Protein AF-A0A6A3T5X1-F1 (afdb_monomer_lite)

Sequence (90 aa):
MRRFNNGNWDIQELQGSNGRLMPYNKVEPFSQVTINGMPFDTVHDPDFFLKEAYGPNYMTPKRRMAPGVVTKDLVKEMVKKLTFGAKGGA

Secondary structure (DSSP, 8-state):
-EE-TTSEEE-TT--BTTBTEEEHHHHSS-EEEEETTEEEEE-S-HHHHHHHHH-TTTTSPPPPPPTT---HHHHHHHHHHHHHTTS---

Foldseek 3Di:
DDADPVQWDQQPLFCFPVGRIDHNQQAPPWDWDADPNRIDTGGNNVPVRQCRRPNPCSVPDDDDDDVPDDDPVNVVVVVVVVVVVPPDDD

Structure (mmCIF, N/CA/C/O backbone):
data_AF-A0A6A3T5X1-F1
#
_entry.id   AF-A0A6A3T5X1-F1
#
loop_
_atom_site.group_PDB
_atom_site.id
_atom_site.type_symbol
_atom_site.label_atom_id
_atom_site.label_alt_id
_atom_site.label_comp_id
_atom_site.label_asym_id
_atom_site.label_entity_id
_atom_site.label_seq_id
_atom_site.pdbx_PDB_ins_code
_atom_site.Cartn_x
_atom_site.Cartn_y
_atom_site.Cartn_z
_atom_site.occupancy
_atom_site.B_iso_or_equiv
_atom_site.auth_seq_id
_atom_site.auth_comp_id
_atom_site.auth_asym_id
_atom_site.auth_atom_id
_atom_site.pdbx_PDB_model_num
ATOM 1 N N . MET A 1 1 ? 3.190 6.432 -9.806 1.00 79.69 1 MET A N 1
ATOM 2 C CA . MET A 1 1 ? 4.483 5.862 -9.358 1.00 79.69 1 MET A CA 1
ATOM 3 C C . MET A 1 1 ? 5.446 5.875 -10.537 1.00 79.69 1 MET A C 1
ATOM 5 O O . MET A 1 1 ? 4.974 5.765 -11.664 1.00 79.69 1 MET A O 1
ATOM 9 N N . ARG A 1 2 ? 6.754 6.032 -10.312 1.00 86.19 2 ARG A N 1
ATOM 10 C CA . ARG A 1 2 ? 7.772 6.036 -11.381 1.00 86.19 2 ARG A CA 1
ATOM 11 C C . ARG A 1 2 ? 8.877 5.032 -11.065 1.00 86.19 2 ARG A C 1
ATOM 13 O O . ARG A 1 2 ? 9.413 5.053 -9.967 1.00 86.19 2 ARG A O 1
ATOM 20 N N . ARG A 1 3 ? 9.257 4.197 -12.032 1.00 85.31 3 ARG A N 1
ATOM 21 C CA . ARG A 1 3 ? 10.388 3.270 -11.893 1.00 85.31 3 ARG A CA 1
ATOM 22 C C . ARG A 1 3 ? 11.719 3.959 -12.206 1.00 85.31 3 ARG A C 1
ATOM 24 O O . ARG A 1 3 ? 11.810 4.735 -13.159 1.00 85.31 3 ARG A O 1
ATOM 31 N N . PHE A 1 4 ? 12.751 3.639 -11.433 1.00 84.06 4 PHE A N 1
ATOM 32 C CA . PHE A 1 4 ? 14.141 4.010 -11.688 1.00 84.06 4 PHE A CA 1
ATOM 33 C C . PHE A 1 4 ? 14.949 2.832 -12.251 1.00 84.06 4 PHE A C 1
ATOM 35 O O . PHE A 1 4 ? 14.617 1.661 -12.054 1.00 84.06 4 PHE A O 1
ATOM 42 N N . ASN A 1 5 ? 16.069 3.146 -12.909 1.00 81.81 5 ASN A N 1
ATOM 43 C CA . ASN A 1 5 ? 16.955 2.150 -13.526 1.00 81.81 5 ASN A CA 1
ATOM 44 C C . ASN A 1 5 ? 17.631 1.215 -12.504 1.00 81.81 5 ASN A C 1
ATOM 46 O O . ASN A 1 5 ? 18.104 0.148 -12.877 1.00 81.81 5 ASN A O 1
ATOM 50 N N . ASN A 1 6 ? 17.657 1.587 -11.221 1.00 80.88 6 ASN A N 1
ATOM 51 C CA . ASN A 1 6 ? 18.201 0.776 -10.126 1.00 80.88 6 ASN A CA 1
ATOM 52 C C . ASN A 1 6 ? 17.199 -0.251 -9.562 1.00 80.88 6 ASN A C 1
ATOM 54 O O . ASN A 1 6 ? 17.474 -0.871 -8.540 1.00 80.88 6 ASN A O 1
ATOM 58 N N . GLY A 1 7 ? 16.027 -0.406 -10.188 1.00 82.06 7 GLY A N 1
ATOM 59 C CA . GLY A 1 7 ? 14.980 -1.316 -9.727 1.00 82.06 7 GLY A CA 1
ATOM 60 C C . GLY A 1 7 ? 14.083 -0.739 -8.630 1.00 82.06 7 GLY A C 1
ATOM 61 O O . GLY A 1 7 ? 13.102 -1.375 -8.269 1.00 82.06 7 GLY A O 1
ATOM 62 N N . ASN A 1 8 ? 14.334 0.467 -8.126 1.00 87.12 8 ASN A N 1
ATOM 63 C CA . ASN A 1 8 ? 13.434 1.081 -7.155 1.00 87.12 8 ASN A CA 1
ATOM 64 C C . ASN A 1 8 ? 12.294 1.839 -7.837 1.00 87.12 8 ASN A C 1
ATOM 66 O O . ASN A 1 8 ? 12.412 2.331 -8.961 1.00 87.12 8 ASN A O 1
ATOM 70 N N . TRP A 1 9 ? 11.193 1.962 -7.111 1.00 90.25 9 TRP A N 1
ATOM 71 C CA . TRP A 1 9 ? 10.020 2.732 -7.482 1.00 90.25 9 TRP A CA 1
ATOM 72 C C . TRP A 1 9 ? 9.896 3.964 -6.598 1.00 90.25 9 TRP A C 1
ATOM 74 O O . TRP A 1 9 ? 9.937 3.854 -5.378 1.00 90.25 9 TRP A O 1
ATOM 84 N N . ASP A 1 10 ? 9.713 5.124 -7.219 1.00 87.75 10 ASP A N 1
ATOM 85 C CA . ASP A 1 10 ? 9.277 6.353 -6.566 1.00 87.75 10 ASP A CA 1
ATOM 86 C C . ASP A 1 10 ? 7.753 6.336 -6.422 1.00 87.75 10 ASP A C 1
ATOM 88 O O . ASP A 1 10 ? 6.999 6.392 -7.412 1.00 87.75 10 ASP A O 1
ATOM 92 N N . ILE A 1 11 ? 7.298 6.232 -5.179 1.00 86.44 11 ILE A N 1
ATOM 93 C CA . ILE A 1 11 ? 5.891 6.283 -4.816 1.00 86.44 11 ILE A CA 1
ATOM 94 C C . ILE A 1 11 ? 5.623 7.640 -4.174 1.00 86.44 11 ILE A C 1
ATOM 96 O O . ILE A 1 11 ? 5.989 7.894 -3.031 1.00 86.44 11 ILE A O 1
ATOM 100 N N . GLN A 1 12 ? 4.947 8.510 -4.928 1.00 81.50 12 GLN A N 1
ATOM 101 C CA . GLN A 1 12 ? 4.735 9.907 -4.554 1.00 81.50 12 GLN A CA 1
ATOM 102 C C . GLN A 1 12 ? 4.102 10.061 -3.158 1.00 81.50 12 GLN A C 1
ATOM 104 O O . GLN A 1 12 ? 4.547 10.897 -2.372 1.00 81.50 12 GLN A O 1
ATOM 109 N N . GLU A 1 13 ? 3.125 9.218 -2.834 1.00 78.88 13 GLU A N 1
ATOM 110 C CA . GLU A 1 13 ? 2.385 9.250 -1.566 1.00 78.88 13 GLU A CA 1
ATOM 111 C C . GLU A 1 13 ? 3.077 8.490 -0.416 1.00 78.88 13 GLU A C 1
ATOM 113 O O . GLU A 1 13 ? 2.580 8.489 0.708 1.00 78.88 13 GLU A O 1
ATOM 118 N N . LEU A 1 14 ? 4.217 7.832 -0.663 1.00 83.00 14 LEU A N 1
ATOM 119 C CA . LEU A 1 14 ? 4.924 7.069 0.365 1.00 83.00 14 LEU A CA 1
ATOM 120 C C . LEU A 1 14 ? 5.798 7.988 1.227 1.00 83.00 14 LEU A C 1
ATOM 122 O O . LEU A 1 14 ? 6.652 8.715 0.721 1.00 83.00 14 LEU A O 1
ATOM 126 N N . GLN A 1 15 ? 5.624 7.891 2.543 1.00 79.44 15 GLN A N 1
ATOM 127 C CA . GLN A 1 15 ? 6.518 8.466 3.552 1.00 79.44 15 GLN A CA 1
ATOM 128 C C . GLN A 1 15 ? 7.067 7.342 4.437 1.00 79.44 15 GLN A C 1
ATOM 130 O O . GLN A 1 15 ? 6.739 7.249 5.61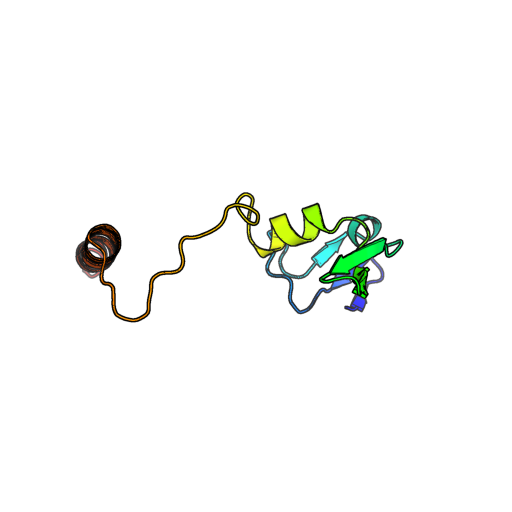6 1.00 79.44 15 GLN A O 1
ATOM 135 N N . GLY A 1 16 ? 7.839 6.440 3.829 1.00 79.81 16 GLY A N 1
ATOM 136 C CA . GLY A 1 16 ? 8.413 5.276 4.499 1.00 79.81 16 GLY A CA 1
ATOM 137 C C . GLY A 1 16 ? 9.779 5.543 5.125 1.00 79.81 16 GLY A C 1
ATOM 138 O O . GLY A 1 16 ? 10.345 6.634 5.018 1.00 79.81 16 GLY A O 1
ATOM 139 N N . SER A 1 17 ? 10.352 4.502 5.727 1.00 80.50 17 SER A N 1
ATOM 140 C CA . SER A 1 17 ? 11.692 4.541 6.329 1.00 80.50 17 SER A CA 1
ATOM 141 C C . SER A 1 17 ? 12.790 4.913 5.321 1.00 80.50 17 SER A C 1
ATOM 143 O O . SER A 1 17 ? 13.759 5.581 5.673 1.00 80.50 17 SER A O 1
ATOM 145 N N . ASN A 1 18 ? 12.588 4.561 4.047 1.00 77.56 18 ASN A N 1
ATOM 146 C CA . ASN A 1 18 ? 13.463 4.894 2.918 1.00 77.56 18 ASN A CA 1
ATOM 147 C C . ASN A 1 18 ? 12.926 6.068 2.070 1.00 77.56 18 ASN A C 1
ATOM 149 O O . ASN A 1 18 ? 13.188 6.162 0.866 1.00 77.56 18 ASN A O 1
ATOM 153 N N . GLY A 1 19 ? 12.132 6.955 2.674 1.00 84.00 19 GLY A N 1
ATOM 154 C CA . GLY A 1 19 ? 11.463 8.046 1.974 1.00 84.00 19 GLY A CA 1
ATOM 155 C C . GLY A 1 19 ? 10.383 7.524 1.027 1.00 84.00 19 GLY A C 1
ATOM 156 O O . GLY A 1 19 ? 9.502 6.769 1.432 1.00 84.00 19 GLY A O 1
ATOM 157 N N . ARG A 1 20 ? 10.449 7.929 -0.244 1.00 85.69 20 ARG A N 1
ATOM 158 C CA . ARG A 1 20 ? 9.464 7.565 -1.281 1.00 85.69 20 ARG A CA 1
ATOM 159 C C . ARG A 1 20 ? 9.813 6.291 -2.045 1.00 85.69 20 ARG A C 1
ATOM 161 O O . ARG A 1 20 ? 9.095 5.909 -2.966 1.00 85.69 20 ARG A O 1
ATOM 168 N N . LEU A 1 21 ? 10.949 5.675 -1.724 1.00 89.25 21 LEU A N 1
ATOM 169 C CA . LEU A 1 21 ? 11.506 4.592 -2.518 1.00 89.25 21 LEU A CA 1
ATOM 170 C C . LEU A 1 21 ? 11.010 3.234 -2.035 1.00 89.25 21 LEU A C 1
ATOM 172 O O . LEU A 1 21 ? 11.127 2.897 -0.858 1.00 89.25 21 LEU A O 1
ATOM 176 N N . MET A 1 22 ? 10.528 2.431 -2.979 1.00 88.50 22 MET A N 1
ATOM 177 C CA . MET A 1 22 ? 10.119 1.052 -2.753 1.00 88.50 22 MET A CA 1
ATOM 178 C C . MET A 1 22 ? 10.917 0.081 -3.637 1.00 88.50 22 MET A C 1
ATOM 180 O O . MET A 1 22 ? 11.123 0.370 -4.818 1.00 88.50 22 MET A O 1
ATOM 184 N N . PRO A 1 23 ? 11.342 -1.083 -3.115 1.00 90.25 23 PRO A N 1
ATOM 185 C CA . PRO A 1 23 ? 11.975 -2.120 -3.925 1.00 90.25 23 PRO A CA 1
ATOM 186 C C . PRO A 1 23 ? 11.050 -2.672 -5.017 1.00 90.25 23 PRO A C 1
ATOM 188 O O . PRO A 1 23 ? 9.852 -2.846 -4.794 1.00 90.25 23 PRO A O 1
ATOM 191 N N . TYR A 1 24 ? 11.618 -3.029 -6.173 1.00 90.56 24 TYR A N 1
ATOM 192 C CA . TYR A 1 24 ? 10.906 -3.651 -7.300 1.00 90.56 24 TYR A CA 1
ATOM 193 C C . TYR A 1 24 ? 9.941 -4.763 -6.877 1.00 90.56 24 TYR A C 1
ATOM 195 O O . TYR A 1 24 ? 8.760 -4.714 -7.198 1.00 90.56 24 TYR A O 1
ATOM 203 N N . ASN A 1 25 ? 10.445 -5.742 -6.122 1.00 91.44 25 ASN A N 1
ATOM 204 C CA . ASN A 1 25 ? 9.718 -6.950 -5.726 1.00 91.44 25 ASN A CA 1
ATOM 205 C C . ASN A 1 25 ? 8.598 -6.693 -4.708 1.00 91.44 25 ASN A C 1
ATOM 207 O O . ASN A 1 25 ? 7.920 -7.628 -4.298 1.00 91.44 25 ASN A O 1
ATOM 211 N N . LYS A 1 26 ? 8.443 -5.450 -4.247 1.00 92.94 26 LYS A N 1
ATOM 212 C CA . LYS A 1 26 ? 7.324 -5.015 -3.411 1.00 92.94 26 LYS A CA 1
ATOM 213 C C . LYS A 1 26 ? 6.245 -4.310 -4.222 1.00 92.94 26 LYS A C 1
ATOM 215 O O . LYS A 1 26 ? 5.122 -4.234 -3.744 1.00 92.94 26 LYS A O 1
ATOM 220 N N . VAL A 1 27 ? 6.560 -3.866 -5.442 1.00 91.44 27 VAL A N 1
ATOM 221 C CA . VAL A 1 27 ? 5.632 -3.202 -6.369 1.00 91.44 27 VAL A CA 1
ATOM 222 C C . VAL A 1 27 ? 5.141 -4.154 -7.450 1.00 91.44 27 VAL A C 1
ATOM 224 O O . VAL A 1 27 ? 3.938 -4.224 -7.674 1.00 91.44 27 VAL A O 1
ATOM 227 N N . GLU A 1 28 ? 6.048 -4.901 -8.079 1.00 91.88 28 GLU A N 1
ATOM 228 C CA . GLU A 1 28 ? 5.747 -5.800 -9.191 1.00 91.88 28 GLU A CA 1
ATOM 229 C C . GLU A 1 28 ? 5.990 -7.281 -8.826 1.00 91.88 28 GLU A C 1
ATOM 231 O O . GLU A 1 28 ? 6.944 -7.584 -8.101 1.00 91.88 28 GLU A O 1
ATOM 236 N N . PRO A 1 29 ? 5.180 -8.215 -9.365 1.00 93.19 29 PRO A N 1
ATOM 237 C CA . PRO A 1 29 ? 3.997 -7.958 -10.192 1.00 93.19 29 PRO A CA 1
ATOM 238 C C . PRO A 1 29 ? 2.863 -7.324 -9.377 1.00 93.19 29 PRO A C 1
ATOM 240 O O . PRO A 1 29 ? 2.709 -7.623 -8.192 1.00 93.19 29 PRO A O 1
ATOM 243 N N . PHE A 1 30 ? 2.070 -6.462 -10.017 1.00 90.88 30 PHE A N 1
ATOM 244 C CA . PHE A 1 30 ? 0.893 -5.882 -9.372 1.00 90.88 30 PHE A CA 1
ATOM 245 C C . PHE A 1 30 ? -0.048 -6.985 -8.880 1.00 90.88 30 PHE A C 1
ATOM 247 O O . PHE A 1 30 ? -0.175 -8.042 -9.504 1.00 90.88 30 PHE A O 1
ATOM 254 N N . SER A 1 31 ? -0.686 -6.732 -7.742 1.00 93.69 31 SER A N 1
ATOM 255 C CA . SER A 1 31 ? -1.704 -7.606 -7.164 1.00 93.69 31 SER A CA 1
ATOM 256 C C . SER A 1 31 ? -3.044 -6.876 -7.111 1.00 93.69 31 SER A C 1
ATOM 258 O O . SER A 1 31 ? -3.129 -5.705 -7.479 1.00 93.69 31 SER A O 1
ATOM 260 N N . GLN A 1 32 ? -4.105 -7.556 -6.682 1.00 95.12 32 GLN A N 1
ATOM 261 C CA . GLN A 1 32 ? -5.445 -6.981 -6.624 1.00 95.12 32 GLN A CA 1
ATOM 262 C C . GLN A 1 32 ? -6.035 -7.140 -5.227 1.00 95.12 32 GLN A C 1
ATOM 264 O O . GLN A 1 32 ? -5.950 -8.205 -4.617 1.00 95.12 32 GLN A O 1
ATOM 269 N N . VAL A 1 33 ? -6.671 -6.082 -4.733 1.00 92.56 33 VAL A N 1
ATOM 270 C CA . VAL A 1 33 ? -7.447 -6.093 -3.489 1.00 92.56 33 VAL A CA 1
ATOM 271 C C . VAL A 1 33 ? -8.894 -5.734 -3.785 1.00 92.56 33 VAL A C 1
ATOM 273 O O . VAL A 1 33 ? -9.180 -4.972 -4.702 1.00 92.56 33 VAL A O 1
ATOM 276 N N . THR A 1 34 ? -9.826 -6.277 -3.006 1.00 95.62 34 THR A N 1
ATOM 277 C CA . THR A 1 34 ? -11.250 -5.941 -3.127 1.00 95.62 34 THR A CA 1
ATOM 278 C C . THR A 1 34 ? -11.657 -5.013 -1.991 1.00 95.62 34 THR A C 1
ATOM 280 O O . THR A 1 34 ? -11.575 -5.386 -0.823 1.00 95.62 34 THR A O 1
ATOM 283 N N . ILE A 1 35 ? -12.126 -3.813 -2.331 1.00 91.88 35 ILE A N 1
ATOM 284 C CA . ILE A 1 35 ? -12.623 -2.815 -1.381 1.00 91.88 35 ILE A CA 1
ATOM 285 C C . ILE A 1 35 ? -14.100 -2.582 -1.689 1.00 91.88 35 ILE A C 1
ATOM 287 O O . ILE A 1 35 ? -14.453 -2.163 -2.788 1.00 91.88 35 ILE A O 1
ATOM 291 N N . ASN A 1 36 ? -14.978 -2.867 -0.722 1.00 94.94 36 ASN A N 1
ATOM 292 C CA . ASN A 1 36 ? -16.435 -2.737 -0.873 1.00 94.94 36 ASN A CA 1
ATOM 293 C C . ASN A 1 36 ? -16.997 -3.475 -2.108 1.00 94.94 36 ASN A C 1
ATOM 295 O O . ASN A 1 36 ? -17.881 -2.969 -2.792 1.00 94.94 36 ASN A O 1
ATOM 299 N N . GLY A 1 37 ? -16.456 -4.659 -2.415 1.00 95.56 37 GLY A N 1
ATOM 300 C CA . GLY A 1 37 ? -16.866 -5.469 -3.569 1.00 95.56 37 GLY A CA 1
ATOM 301 C C . GLY A 1 37 ? -16.301 -5.010 -4.918 1.00 95.56 37 GLY A C 1
ATOM 302 O O . GLY A 1 37 ? -16.535 -5.679 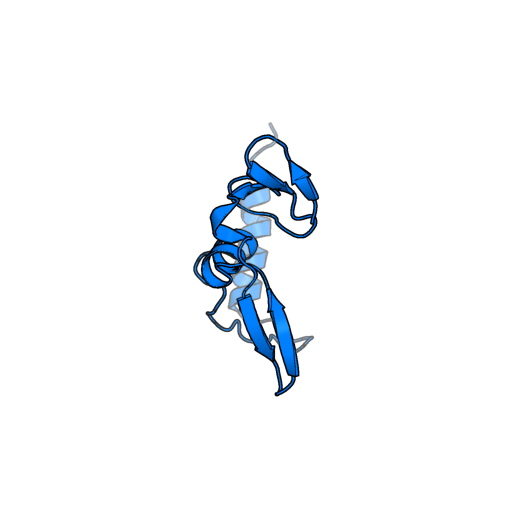-5.918 1.00 95.56 37 GLY A O 1
ATOM 303 N N . MET A 1 38 ? -15.537 -3.913 -4.957 1.00 97.25 38 MET A N 1
ATOM 304 C CA . MET A 1 38 ? -14.857 -3.445 -6.163 1.00 97.25 38 MET A CA 1
ATOM 305 C C . MET A 1 38 ? -13.373 -3.827 -6.128 1.00 97.25 38 MET A C 1
ATOM 307 O O . MET A 1 38 ? -12.712 -3.589 -5.112 1.00 97.25 38 MET A O 1
ATOM 311 N N . PRO A 1 39 ? -12.835 -4.414 -7.205 1.00 96.31 39 PRO A N 1
ATOM 312 C CA . PRO A 1 39 ? -11.430 -4.761 -7.272 1.00 96.31 39 PRO A CA 1
ATOM 313 C C . PRO A 1 39 ? -10.569 -3.547 -7.654 1.00 96.31 39 PRO A C 1
ATOM 315 O O . PRO A 1 39 ? -10.948 -2.745 -8.506 1.00 96.31 39 PRO A O 1
ATOM 318 N N . PHE A 1 40 ? -9.396 -3.434 -7.038 1.00 93.69 40 PHE A N 1
ATOM 319 C CA . PHE A 1 40 ? -8.406 -2.395 -7.301 1.00 93.69 40 PHE A CA 1
ATOM 320 C C . PHE A 1 40 ? -7.023 -3.015 -7.423 1.00 93.69 40 PHE A C 1
ATOM 322 O O . PHE A 1 40 ? -6.625 -3.825 -6.581 1.00 93.69 40 PHE A O 1
ATOM 329 N N . ASP A 1 41 ? -6.285 -2.590 -8.441 1.00 93.50 41 ASP A N 1
ATOM 330 C CA . ASP A 1 41 ? -4.881 -2.947 -8.576 1.00 93.50 41 ASP A CA 1
ATOM 331 C C . ASP A 1 41 ? -4.064 -2.253 -7.484 1.00 93.50 41 ASP A C 1
ATOM 333 O O . ASP A 1 41 ? -4.298 -1.099 -7.115 1.00 93.50 41 ASP A O 1
ATOM 337 N N . THR A 1 42 ? -3.092 -2.978 -6.955 1.00 92.62 42 THR A N 1
ATOM 338 C CA . THR A 1 42 ? -2.196 -2.525 -5.900 1.00 92.62 42 THR A CA 1
ATOM 339 C C . THR A 1 42 ? -0.795 -3.097 -6.115 1.00 92.62 42 THR A C 1
ATOM 341 O O . THR A 1 42 ? -0.528 -3.859 -7.047 1.00 92.62 42 THR A O 1
ATOM 344 N N . VAL A 1 43 ? 0.131 -2.693 -5.256 1.00 93.12 43 VAL A N 1
ATOM 345 C CA . VAL A 1 43 ? 1.507 -3.192 -5.233 1.00 93.12 43 VAL A CA 1
ATOM 346 C C . VAL A 1 43 ? 1.558 -4.699 -4.937 1.00 93.12 43 VAL A C 1
ATOM 348 O O . VAL A 1 43 ? 0.600 -5.278 -4.424 1.00 93.12 43 VAL A O 1
ATOM 351 N N . HIS A 1 44 ? 2.682 -5.346 -5.243 1.00 95.50 44 HIS A N 1
ATOM 352 C CA . HIS A 1 44 ? 2.878 -6.772 -4.969 1.00 95.50 44 HIS A CA 1
ATOM 353 C C . HIS A 1 44 ? 2.699 -7.136 -3.486 1.00 95.50 44 HIS A C 1
ATOM 355 O O . HIS A 1 44 ? 2.118 -8.170 -3.172 1.00 95.50 44 HIS A O 1
ATOM 361 N N . ASP A 1 45 ? 3.176 -6.277 -2.577 1.00 94.44 45 ASP A N 1
ATOM 362 C CA . ASP A 1 45 ? 3.096 -6.482 -1.126 1.00 94.44 45 ASP A CA 1
ATOM 363 C C . ASP A 1 45 ? 2.416 -5.279 -0.436 1.00 94.44 45 ASP A C 1
ATOM 365 O O . ASP A 1 45 ? 3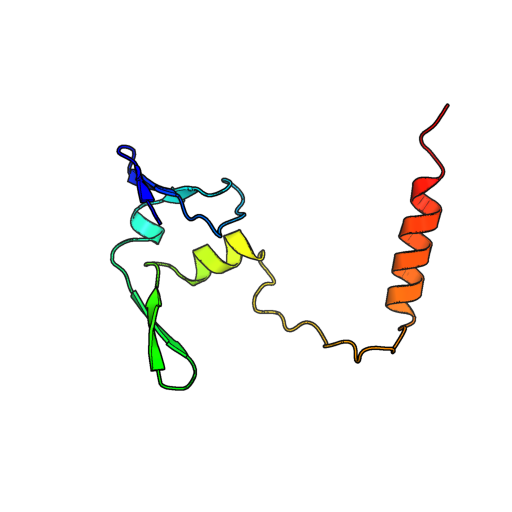.092 -4.351 0.034 1.00 94.44 45 ASP A O 1
ATOM 369 N N . PRO A 1 46 ? 1.068 -5.255 -0.400 1.00 92.69 46 PRO A N 1
ATOM 370 C CA . PRO A 1 46 ? 0.310 -4.155 0.194 1.00 92.69 46 PRO A CA 1
ATOM 371 C C . PRO A 1 46 ? 0.575 -3.997 1.691 1.00 92.69 46 PRO A C 1
ATOM 373 O O . PRO A 1 46 ? 0.621 -2.876 2.194 1.00 92.69 46 PRO A O 1
ATOM 376 N N . ASP A 1 47 ? 0.799 -5.101 2.402 1.00 92.12 47 ASP A N 1
ATOM 377 C CA . ASP A 1 47 ? 1.067 -5.089 3.839 1.00 92.12 47 ASP A CA 1
ATOM 378 C C . ASP A 1 47 ? 2.387 -4.390 4.154 1.00 92.12 47 ASP A C 1
ATOM 380 O O . ASP A 1 47 ? 2.460 -3.595 5.094 1.00 92.12 47 ASP A O 1
ATOM 384 N N . PHE A 1 48 ? 3.436 -4.671 3.376 1.00 91.69 48 PHE A N 1
ATOM 385 C CA . PHE A 1 48 ? 4.705 -3.961 3.488 1.00 91.69 48 PHE A CA 1
ATOM 386 C C . PHE A 1 48 ? 4.528 -2.467 3.200 1.00 91.69 48 PHE A C 1
ATOM 388 O O . PHE A 1 48 ? 4.975 -1.641 3.994 1.00 91.69 48 PHE A O 1
ATOM 395 N N . PHE A 1 49 ? 3.828 -2.114 2.116 1.00 90.81 49 PHE A N 1
ATOM 396 C CA . PHE A 1 49 ? 3.557 -0.716 1.766 1.00 90.81 49 PHE A CA 1
ATOM 397 C C . PHE A 1 49 ? 2.839 0.042 2.887 1.00 90.81 49 PHE A C 1
ATOM 399 O O . PHE A 1 49 ? 3.264 1.133 3.268 1.00 90.81 49 PHE A O 1
ATOM 406 N N . LEU A 1 50 ? 1.781 -0.543 3.451 1.00 91.81 50 LEU A N 1
ATOM 407 C CA . LEU A 1 50 ? 0.992 0.088 4.507 1.00 91.81 50 LEU A CA 1
ATOM 408 C C . LEU A 1 50 ? 1.768 0.200 5.826 1.00 91.81 50 LEU A C 1
ATOM 410 O O . LEU A 1 50 ? 1.656 1.220 6.507 1.00 91.81 50 LEU A O 1
ATOM 414 N N . LYS A 1 51 ? 2.595 -0.796 6.170 1.00 92.62 51 LYS A N 1
ATOM 415 C CA . LYS A 1 51 ? 3.493 -0.724 7.335 1.00 92.62 51 LYS A CA 1
ATOM 416 C C . LYS A 1 51 ? 4.545 0.365 7.184 1.00 92.62 51 LYS A C 1
ATOM 418 O O . LYS A 1 51 ? 4.805 1.070 8.154 1.00 92.62 51 LYS A O 1
ATOM 423 N N . GLU A 1 52 ? 5.128 0.517 5.998 1.00 90.81 52 GLU A N 1
ATOM 424 C CA . GLU A 1 52 ? 6.088 1.590 5.732 1.00 90.81 52 GLU A CA 1
ATOM 425 C C . GLU A 1 52 ? 5.419 2.966 5.814 1.00 90.81 52 GLU A C 1
ATOM 427 O O . GLU A 1 52 ? 5.951 3.862 6.458 1.00 90.81 52 GLU A O 1
ATOM 432 N N . ALA A 1 53 ? 4.232 3.131 5.222 1.00 89.00 53 ALA A N 1
ATOM 433 C CA . ALA A 1 53 ? 3.548 4.423 5.171 1.00 89.00 53 ALA A CA 1
ATOM 434 C C . ALA A 1 53 ? 2.924 4.860 6.511 1.00 89.00 53 ALA A C 1
ATOM 436 O O . ALA A 1 53 ? 2.921 6.045 6.838 1.00 89.0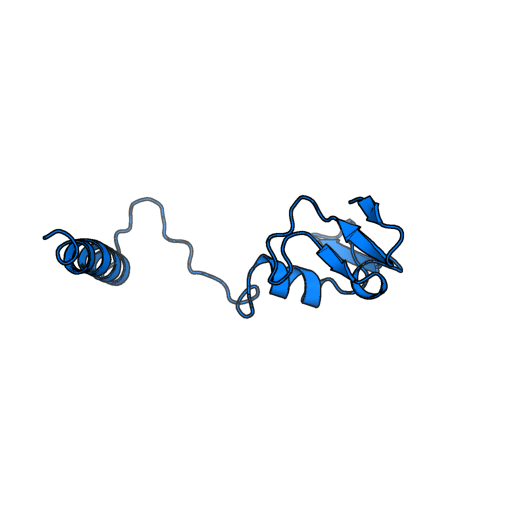0 53 ALA A O 1
ATOM 437 N N . TYR A 1 54 ? 2.361 3.922 7.278 1.00 88.69 54 TYR A N 1
ATOM 438 C CA . TYR A 1 54 ? 1.540 4.225 8.461 1.00 88.69 54 TYR A CA 1
ATOM 439 C C . TYR A 1 54 ? 2.095 3.641 9.769 1.00 88.69 54 TYR A C 1
ATOM 441 O O . TYR A 1 54 ? 1.547 3.898 10.847 1.00 88.69 54 TYR A O 1
ATOM 449 N N . GLY A 1 55 ? 3.185 2.877 9.697 1.00 90.56 55 GLY A N 1
ATOM 450 C CA . GLY A 1 55 ? 3.819 2.212 10.830 1.00 90.56 55 GLY A CA 1
ATOM 451 C C . GLY A 1 55 ? 3.225 0.834 11.163 1.00 90.56 55 GLY A C 1
ATOM 452 O O . GLY A 1 55 ? 2.219 0.403 10.597 1.00 90.56 55 GLY A O 1
ATOM 453 N N . PRO A 1 56 ? 3.811 0.119 12.141 1.00 91.81 56 PRO A N 1
ATOM 454 C CA . PRO A 1 56 ? 3.433 -1.263 12.463 1.00 91.81 56 PRO A CA 1
ATOM 455 C C . PRO A 1 56 ? 1.996 -1.408 12.985 1.00 91.81 56 PRO A C 1
ATOM 457 O O . PRO A 1 56 ? 1.401 -2.474 12.863 1.00 91.81 56 PRO A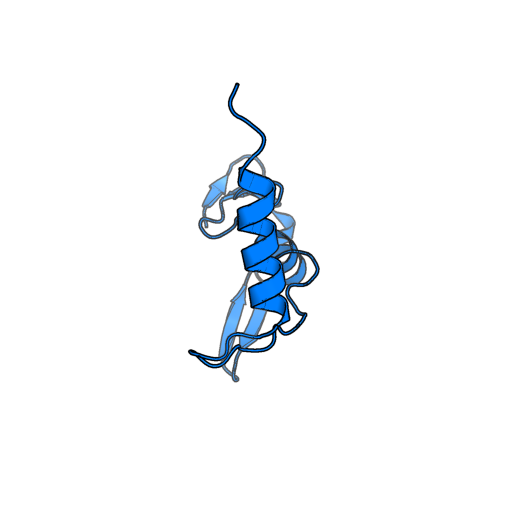 O 1
ATOM 460 N N . ASN A 1 57 ? 1.419 -0.333 13.525 1.00 91.00 57 ASN A N 1
ATOM 461 C CA . ASN A 1 57 ? 0.082 -0.327 14.120 1.00 91.00 57 ASN A CA 1
ATOM 462 C C . ASN A 1 57 ? -1.007 0.126 13.133 1.00 91.00 57 ASN A C 1
ATOM 464 O O . ASN A 1 57 ? -2.075 0.555 13.567 1.00 91.00 57 ASN A O 1
ATOM 468 N N . TYR A 1 58 ? -0.748 0.091 11.822 1.00 89.38 58 TYR A N 1
ATOM 469 C CA . TYR A 1 58 ? -1.665 0.640 10.818 1.00 89.38 58 TYR A CA 1
ATOM 470 C C . TYR A 1 58 ? -3.046 -0.041 10.796 1.00 89.38 58 TYR A C 1
ATOM 472 O O . TYR A 1 58 ? -4.046 0.629 10.551 1.00 89.38 58 TYR A O 1
ATOM 480 N N . MET A 1 59 ? -3.120 -1.337 11.123 1.00 89.94 59 MET A N 1
ATOM 481 C CA . MET A 1 59 ? -4.389 -2.073 11.255 1.00 89.94 59 MET A CA 1
ATOM 482 C C . MET A 1 59 ? -5.043 -1.932 12.633 1.00 89.94 59 MET A C 1
ATOM 484 O O . MET A 1 59 ? -6.109 -2.498 12.861 1.00 89.94 59 MET A O 1
ATOM 488 N N . THR A 1 60 ? -4.436 -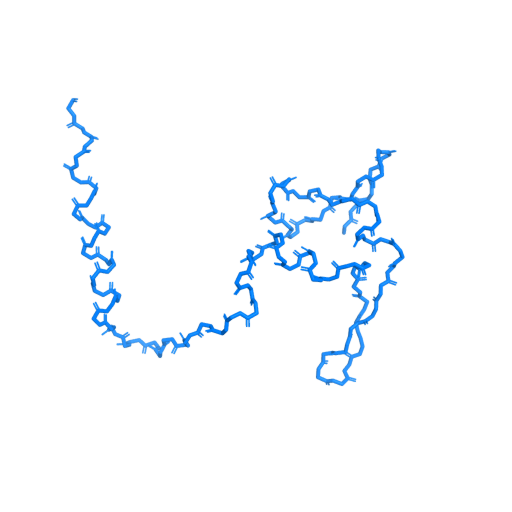1.197 13.566 1.00 92.56 60 THR A N 1
ATOM 489 C CA . THR A 1 60 ? -5.002 -0.993 14.900 1.00 92.56 60 THR A CA 1
ATOM 490 C C . THR A 1 60 ? -5.994 0.170 14.852 1.00 92.56 60 THR A C 1
ATOM 492 O O . THR A 1 60 ? -5.573 1.321 14.679 1.00 92.56 60 THR A O 1
ATOM 495 N N . PRO A 1 61 ? -7.308 -0.070 15.034 1.00 87.50 61 PRO A N 1
ATOM 496 C CA . PRO A 1 61 ? -8.298 0.991 14.937 1.00 87.50 61 PRO A CA 1
ATOM 497 C C . PRO A 1 61 ? -8.054 2.060 16.002 1.00 87.50 61 PRO A C 1
ATOM 499 O O . PRO A 1 61 ? -7.984 1.772 17.198 1.00 87.50 61 PRO A O 1
ATOM 502 N N . LYS A 1 62 ? -7.971 3.323 15.581 1.00 81.81 62 LYS A N 1
ATOM 503 C CA . LYS A 1 62 ? -7.975 4.459 16.507 1.00 81.81 62 LYS A CA 1
ATOM 504 C C . LYS A 1 62 ? -9.417 4.848 16.794 1.00 81.81 62 LYS A C 1
ATOM 506 O O . LYS A 1 62 ? -10.215 5.031 15.873 1.00 81.81 62 LYS A O 1
ATOM 511 N N . ARG A 1 63 ? -9.758 4.994 18.077 1.00 82.75 63 ARG A N 1
ATOM 512 C CA . ARG A 1 63 ? -11.078 5.490 18.482 1.00 82.75 63 ARG A CA 1
ATOM 513 C C . ARG A 1 63 ? -11.307 6.849 17.821 1.00 82.75 63 ARG A C 1
ATOM 515 O O . ARG A 1 63 ? -10.542 7.782 18.054 1.00 82.75 63 ARG A O 1
ATOM 522 N N . ARG A 1 64 ? -12.373 6.967 17.027 1.00 79.56 64 ARG A N 1
ATOM 523 C CA . ARG A 1 64 ? -12.826 8.269 16.529 1.00 79.56 64 ARG A CA 1
ATOM 524 C C . ARG A 1 64 ? -13.199 9.124 17.737 1.00 79.56 64 ARG A C 1
ATOM 526 O O . ARG A 1 64 ? -14.099 8.765 18.495 1.00 79.56 64 ARG A O 1
ATOM 533 N N . MET A 1 65 ? -12.486 10.226 17.941 1.00 74.88 65 MET A N 1
ATOM 534 C CA . MET A 1 65 ? -12.931 11.252 18.875 1.00 74.88 65 MET A CA 1
ATOM 535 C C . MET A 1 65 ? -14.072 11.988 18.185 1.00 74.88 65 MET A C 1
ATOM 537 O O . MET A 1 65 ? -13.897 12.487 17.074 1.00 74.88 65 MET A O 1
ATOM 541 N N . ALA A 1 66 ? -15.255 12.000 18.798 1.00 71.31 66 ALA A N 1
ATOM 542 C CA . ALA A 1 66 ? -16.317 12.866 18.311 1.00 71.31 66 ALA A CA 1
ATOM 543 C C . ALA A 1 66 ? -15.797 14.315 18.355 1.00 71.31 66 ALA A C 1
ATOM 545 O O . ALA A 1 66 ? -15.157 14.684 19.350 1.00 71.31 66 ALA A O 1
ATOM 546 N N . PRO A 1 67 ? -16.016 15.123 17.302 1.00 64.44 67 PRO A N 1
ATOM 547 C CA . PRO A 1 67 ? -15.627 16.526 17.332 1.00 64.44 67 PRO A CA 1
ATOM 548 C C . PRO A 1 67 ? -16.243 17.182 18.577 1.00 64.44 67 PRO A C 1
ATOM 550 O O . PRO A 1 67 ? -17.450 17.107 18.788 1.00 64.44 67 PRO A O 1
ATOM 553 N N . GLY A 1 68 ? -15.394 17.747 19.441 1.00 65.25 68 GLY A N 1
ATOM 554 C CA . GLY A 1 68 ? -15.799 18.402 20.692 1.00 65.25 68 GLY A CA 1
ATOM 555 C C . GLY A 1 68 ? -15.617 17.594 21.985 1.00 65.25 68 GLY A C 1
ATOM 556 O O . GLY A 1 68 ? -15.755 18.166 23.063 1.00 65.25 68 GLY A O 1
ATOM 557 N N . VAL A 1 69 ? -15.255 16.305 21.937 1.00 65.62 69 VAL A N 1
ATOM 558 C CA . VAL A 1 69 ? -14.974 15.534 23.165 1.00 65.62 69 VAL A CA 1
ATOM 559 C C . VAL A 1 69 ? -13.498 15.650 23.537 1.00 65.62 69 VAL A C 1
ATOM 561 O O . VAL A 1 69 ? -12.649 14.897 23.059 1.00 65.62 69 VAL A O 1
ATOM 564 N N . VAL A 1 70 ? -13.196 16.584 24.436 1.00 67.88 70 VAL A N 1
ATOM 565 C CA . VAL A 1 70 ? -11.895 16.661 25.104 1.00 67.88 70 VAL A CA 1
ATOM 566 C C . VAL A 1 70 ? -11.817 15.536 26.141 1.00 67.88 70 VAL A C 1
ATOM 568 O O . VAL A 1 70 ? -12.472 15.581 27.181 1.00 67.88 70 VAL A O 1
ATOM 571 N N . THR A 1 71 ? -11.042 14.490 25.856 1.00 71.06 71 THR A N 1
ATOM 572 C CA . THR A 1 71 ? -10.804 13.404 26.818 1.00 71.06 71 THR A CA 1
ATOM 573 C C . THR A 1 71 ? -9.686 13.775 27.789 1.00 71.06 71 THR A C 1
ATOM 575 O O . THR A 1 71 ? -8.782 14.540 27.454 1.00 71.06 71 THR A O 1
ATOM 578 N N . LYS A 1 72 ? -9.703 13.189 28.993 1.00 76.38 72 LYS A N 1
ATOM 579 C CA . LYS A 1 72 ? -8.640 13.377 29.999 1.00 76.38 72 LYS A CA 1
ATOM 580 C C . LYS A 1 72 ? -7.249 13.038 29.448 1.00 76.38 72 LYS A C 1
ATOM 582 O O . LYS A 1 72 ? -6.280 13.693 29.817 1.00 76.38 72 LYS A O 1
ATOM 587 N N . ASP A 1 73 ? -7.162 12.071 28.537 1.00 80.12 73 ASP A N 1
ATOM 588 C CA . ASP A 1 73 ? -5.906 11.671 27.897 1.00 80.12 73 ASP A CA 1
ATOM 589 C C . ASP A 1 73 ? -5.381 12.737 26.930 1.00 80.12 73 ASP A C 1
ATOM 591 O O . ASP A 1 73 ? -4.191 13.040 26.954 1.00 80.12 73 ASP A O 1
ATOM 595 N N . LEU A 1 74 ? -6.266 13.376 26.154 1.00 75.31 74 LEU A N 1
ATOM 596 C CA . LEU A 1 74 ? -5.901 14.498 25.287 1.00 75.31 74 LEU A CA 1
ATOM 597 C C . LEU A 1 74 ? -5.461 15.710 26.114 1.00 75.31 74 LEU A C 1
ATOM 599 O O . LEU A 1 74 ? -4.445 16.320 25.799 1.00 75.31 74 LEU A O 1
ATOM 603 N N . VAL A 1 75 ? -6.163 16.015 27.213 1.00 78.50 75 VAL A N 1
ATOM 604 C CA . VAL A 1 75 ? -5.738 17.068 28.155 1.00 78.50 75 VAL A CA 1
ATOM 605 C C . VAL A 1 75 ? -4.358 16.747 28.718 1.00 78.50 75 VAL A C 1
ATOM 607 O O . VAL A 1 75 ? -3.486 17.609 28.733 1.00 78.50 75 VAL A O 1
ATOM 610 N N . LYS A 1 76 ? -4.121 15.498 29.133 1.00 82.12 76 LYS A N 1
ATOM 611 C CA . LYS A 1 76 ? -2.826 15.062 29.663 1.00 82.12 76 LYS A CA 1
ATOM 612 C C . LYS A 1 76 ? -1.715 15.174 28.615 1.00 82.12 76 LYS A C 1
ATOM 614 O O . LYS A 1 76 ? -0.614 15.607 28.950 1.00 82.12 76 LYS A O 1
ATOM 619 N N . GLU A 1 77 ? -1.990 14.835 27.357 1.00 83.00 77 GLU A N 1
ATOM 620 C CA . GLU A 1 77 ? -1.033 14.973 26.254 1.00 83.00 77 GLU A CA 1
ATOM 621 C C . GLU A 1 77 ? -0.751 16.446 25.909 1.00 83.00 77 GLU A C 1
ATOM 623 O O . GLU A 1 77 ? 0.409 16.824 25.737 1.00 83.00 77 GLU A O 1
ATOM 628 N N . MET A 1 78 ? -1.781 17.296 25.867 1.00 81.94 78 MET A N 1
ATOM 629 C CA . MET A 1 78 ? -1.643 18.738 25.629 1.00 81.94 78 MET A CA 1
ATOM 630 C C . MET A 1 78 ? -0.856 19.424 26.751 1.00 81.94 78 MET A C 1
ATOM 632 O O . MET A 1 78 ? 0.076 20.176 26.471 1.00 81.94 78 MET A O 1
ATOM 636 N N . VAL A 1 79 ? -1.164 19.112 28.015 1.00 83.38 79 VAL A N 1
ATOM 637 C CA . VAL A 1 79 ? -0.414 19.607 29.182 1.00 83.38 79 VAL A CA 1
ATOM 638 C C . VAL A 1 79 ? 1.038 19.144 29.110 1.00 83.38 79 VAL A C 1
ATOM 640 O O . VAL A 1 79 ? 1.945 19.952 29.294 1.00 83.38 79 VAL A O 1
ATOM 643 N N . LYS A 1 80 ? 1.296 17.878 28.754 1.00 81.81 80 LYS A N 1
ATOM 644 C CA . LYS A 1 80 ? 2.662 17.385 28.535 1.00 81.81 80 LYS A CA 1
ATOM 645 C C . LYS A 1 80 ? 3.381 18.220 27.465 1.00 81.81 80 LYS A C 1
ATOM 647 O O . LYS A 1 80 ? 4.456 18.741 27.729 1.00 81.81 80 LYS A O 1
ATOM 652 N N . LYS A 1 81 ? 2.792 18.439 26.289 1.00 76.00 81 LYS A N 1
ATOM 653 C CA . LYS A 1 81 ? 3.435 19.239 25.225 1.00 76.00 81 LYS A CA 1
ATOM 654 C C . LYS A 1 81 ? 3.734 20.684 25.654 1.00 76.00 81 LYS A C 1
ATOM 656 O O . LYS A 1 81 ? 4.801 21.190 25.327 1.00 76.00 81 LYS A O 1
ATOM 661 N N . LEU A 1 82 ? 2.856 21.308 26.439 1.00 78.00 82 LEU A N 1
ATOM 662 C CA . LEU A 1 82 ? 3.061 22.664 26.968 1.00 78.00 82 LEU A CA 1
ATOM 663 C C . LEU A 1 82 ? 4.154 22.733 28.047 1.00 78.00 82 LEU A C 1
ATOM 665 O O . LEU A 1 82 ? 4.911 23.696 28.095 1.00 78.00 82 LEU A O 1
ATOM 669 N N . THR A 1 83 ? 4.272 21.706 28.893 1.00 75.88 83 THR A N 1
ATOM 670 C CA . THR A 1 83 ? 5.229 21.714 30.016 1.00 75.88 83 THR A CA 1
ATOM 671 C C . THR A 1 83 ? 6.655 21.359 29.572 1.00 75.88 83 THR A C 1
ATOM 673 O O . THR A 1 83 ? 7.624 21.836 30.157 1.00 75.88 83 THR A O 1
ATOM 676 N N . PHE A 1 84 ? 6.809 20.541 28.522 1.00 62.62 84 PHE A N 1
ATOM 677 C CA . PHE A 1 84 ? 8.122 20.132 27.999 1.00 62.62 84 PHE A CA 1
ATOM 678 C C . PHE A 1 84 ? 8.748 21.146 27.016 1.00 62.62 84 PHE A C 1
ATOM 680 O O . PHE A 1 84 ? 9.940 21.052 26.745 1.00 62.62 84 PHE A O 1
ATOM 687 N N . GLY A 1 85 ? 7.993 22.136 26.523 1.00 52.91 85 GLY A N 1
ATOM 688 C CA . GLY A 1 85 ? 8.507 23.210 25.655 1.00 52.91 85 GLY A CA 1
ATOM 689 C C . GLY A 1 85 ? 9.200 24.373 26.382 1.00 52.91 85 GLY A C 1
ATOM 690 O O . GLY A 1 85 ? 9.705 25.275 25.725 1.00 52.91 85 GLY A O 1
ATOM 691 N N . ALA A 1 86 ? 9.239 24.376 27.720 1.00 53.62 86 ALA A N 1
ATOM 692 C CA . ALA A 1 86 ? 9.723 25.509 28.521 1.00 53.62 86 ALA A CA 1
ATOM 693 C C . ALA A 1 86 ? 11.186 25.394 29.011 1.00 53.62 86 ALA A C 1
ATOM 695 O O . ALA A 1 86 ? 11.634 26.224 29.798 1.00 53.62 86 ALA A O 1
ATOM 696 N N . LYS A 1 87 ? 11.953 24.381 28.578 1.00 51.38 87 LYS A N 1
ATOM 697 C CA . LYS A 1 87 ? 13.383 24.242 28.922 1.00 51.38 87 LYS A CA 1
ATOM 698 C C . LYS A 1 87 ? 14.231 24.021 27.672 1.00 51.38 87 LYS A C 1
ATOM 700 O O . LYS A 1 87 ? 14.518 22.889 27.304 1.00 51.38 87 LYS A O 1
ATOM 705 N N . GLY A 1 88 ? 14.629 25.114 27.033 1.00 46.94 88 GLY A N 1
ATOM 706 C CA . GLY A 1 88 ? 15.544 25.095 25.893 1.00 46.94 88 GLY A CA 1
ATOM 707 C C . GLY A 1 88 ? 15.711 26.483 25.293 1.00 46.94 88 GLY A C 1
ATOM 708 O O . GLY A 1 88 ? 15.323 26.707 24.155 1.00 46.94 88 GLY A O 1
ATOM 709 N N . GLY A 1 89 ? 16.209 27.427 26.089 1.00 43.84 89 GLY A N 1
ATOM 710 C CA . GLY A 1 89 ? 16.422 28.809 25.668 1.00 43.84 89 GLY A CA 1
ATOM 711 C C . GLY A 1 89 ? 17.107 29.619 26.760 1.00 43.84 89 GLY A C 1
ATOM 712 O O . GLY A 1 89 ? 16.457 30.422 27.423 1.00 43.84 89 GLY A O 1
ATOM 713 N N . ALA A 1 90 ? 18.391 29.344 26.974 1.00 38.91 90 ALA A N 1
ATOM 714 C CA . ALA A 1 90 ? 19.376 30.237 27.578 1.00 38.91 90 ALA A CA 1
ATOM 715 C C . ALA A 1 90 ? 20.748 29.842 27.026 1.00 38.91 90 ALA A C 1
ATOM 717 O O . ALA A 1 90 ? 21.011 28.616 26.995 1.00 38.91 90 ALA A O 1
#

pLDDT: mean 82.98, std 12.32, range [38.91, 97.25]

Radius of gyration: 19.47 Å; chains: 1; bounding box: 36×38×44 Å

Organism: NCBI:txid53985